Protein AF-A0A962AHI6-F1 (afdb_monomer_lite)

Sequence (116 aa):
IADQARTIRIPVHMIETINKLVRTSRQMMHELGREPTPEELAERLHMPLDKVRKVLKIAKEPVSLETPIGDEEDSSLGDFIEDKNAINPLESAIHSNLKETTTRILATLTPREERV

pLDDT: mean 88.13, std 6.8, range [59.12, 95.0]

Radius of gyration: 27.07 Å; chains: 1; bounding box: 48×30×74 Å

Secondary structure (DSSP, 8-state):
-TTTSSSS---HHHHHHHHHHHHHHHHHHHHHSSPPPHHHHHHHHT--HHHHHHHHHHHSPPPPTT-B-SS-TT-BGGGG---TTSPPHHHHHHHHHHHHHHHHHHTTS-TTTTT-

Foldseek 3Di:
DQQPPAPDGDDPVLVVVLVVLVVVQVVVCVVVVHGDDLVRSCVVVVHDSVVSVVSVVVPDGDDDQQPADDPDNPHGVVVPDDDPPDDDPVVVVVVVVVVVVVLVVLVVDDPVSSVD

Structure (mmCIF, N/CA/C/O backbone):
data_AF-A0A962AHI6-F1
#
_entry.id   AF-A0A962AHI6-F1
#
loop_
_atom_site.group_PDB
_atom_site.id
_atom_site.type_symbol
_atom_site.label_atom_id
_atom_site.label_alt_id
_atom_site.label_comp_id
_atom_site.label_asym_id
_atom_site.label_entity_id
_atom_site.label_seq_id
_atom_site.pdbx_PDB_ins_code
_atom_site.Cartn_x
_atom_site.Cartn_y
_atom_site.Cartn_z
_atom_site.occupancy
_atom_site.B_iso_or_equiv
_atom_site.auth_seq_id
_atom_site.auth_comp_id
_atom_site.auth_asym_id
_atom_site.auth_atom_id
_atom_site.pdbx_PDB_model_num
ATOM 1 N N . ILE A 1 1 ? -5.938 16.673 15.273 1.00 59.12 1 ILE A N 1
ATOM 2 C CA . ILE A 1 1 ? -5.271 15.357 15.458 1.00 59.12 1 ILE A CA 1
ATOM 3 C C . ILE A 1 1 ? -5.498 14.435 14.253 1.00 59.12 1 ILE A C 1
ATOM 5 O O . ILE A 1 1 ? -4.519 13.946 13.714 1.00 59.12 1 ILE A O 1
ATOM 9 N N . ALA A 1 2 ? -6.738 14.228 13.782 1.00 63.72 2 ALA A N 1
ATOM 10 C CA . ALA A 1 2 ? -7.035 13.238 12.733 1.00 63.72 2 ALA A CA 1
ATOM 11 C C . ALA A 1 2 ? -6.351 13.466 11.363 1.00 63.72 2 ALA A C 1
ATOM 13 O O . ALA A 1 2 ? -6.030 12.492 10.697 1.00 63.72 2 ALA A O 1
ATOM 14 N N . ASP A 1 3 ? -6.104 14.712 10.947 1.00 62.00 3 ASP A N 1
ATOM 15 C CA . ASP A 1 3 ? -5.640 15.006 9.575 1.00 62.00 3 ASP A CA 1
ATOM 16 C C . ASP A 1 3 ? -4.104 15.038 9.412 1.00 62.00 3 ASP A C 1
ATOM 18 O O . ASP A 1 3 ? -3.604 15.062 8.294 1.00 62.00 3 ASP A O 1
ATOM 22 N N . GLN A 1 4 ? -3.340 15.027 10.514 1.00 70.38 4 GLN A N 1
ATOM 23 C CA . GLN A 1 4 ? -1.878 15.242 10.487 1.00 70.38 4 GLN A CA 1
ATOM 24 C C . GLN A 1 4 ? -1.058 14.183 11.239 1.00 70.38 4 GLN A C 1
ATOM 26 O O . GLN A 1 4 ? 0.164 14.248 11.240 1.00 70.38 4 GLN A O 1
ATOM 31 N N . ALA A 1 5 ? -1.697 13.207 11.889 1.00 78.75 5 ALA A N 1
ATOM 32 C CA . ALA A 1 5 ? -0.990 12.234 12.726 1.00 78.75 5 ALA A CA 1
ATOM 33 C C . ALA A 1 5 ? -0.362 11.058 11.952 1.00 78.75 5 ALA A C 1
ATOM 35 O O . ALA A 1 5 ? 0.346 10.261 12.555 1.00 78.75 5 ALA A O 1
ATOM 36 N N . ARG A 1 6 ? -0.641 10.903 10.649 1.00 83.31 6 ARG A N 1
ATOM 37 C CA . ARG A 1 6 ? -0.170 9.759 9.849 1.00 83.31 6 ARG A CA 1
ATOM 38 C C . ARG A 1 6 ? 0.751 10.190 8.720 1.00 83.31 6 ARG A C 1
ATOM 40 O O . ARG A 1 6 ? 0.477 11.181 8.051 1.00 83.31 6 ARG A O 1
ATOM 47 N N . THR A 1 7 ? 1.762 9.363 8.450 1.00 87.38 7 THR A N 1
ATOM 48 C CA . THR A 1 7 ? 2.692 9.511 7.318 1.00 87.38 7 THR A CA 1
ATOM 49 C C . THR A 1 7 ? 1.961 9.550 5.975 1.00 87.38 7 THR A C 1
ATOM 51 O O . THR A 1 7 ? 2.308 10.331 5.097 1.00 87.38 7 THR A O 1
ATOM 54 N N . ILE A 1 8 ? 0.913 8.733 5.823 1.00 88.50 8 ILE A N 1
ATOM 55 C CA . ILE A 1 8 ? 0.029 8.735 4.652 1.00 88.50 8 ILE A CA 1
ATOM 56 C C . ILE A 1 8 ? -1.320 9.305 5.088 1.00 88.50 8 ILE A C 1
ATOM 58 O O . ILE A 1 8 ? -1.994 8.733 5.949 1.00 88.50 8 ILE A O 1
ATOM 62 N N . ARG A 1 9 ? -1.721 10.435 4.497 1.00 89.81 9 ARG A N 1
ATOM 63 C CA . ARG A 1 9 ? -2.975 11.116 4.841 1.00 89.81 9 ARG A CA 1
ATOM 64 C C . ARG A 1 9 ? -4.186 10.273 4.436 1.00 89.81 9 ARG A C 1
ATOM 66 O O . ARG A 1 9 ? -4.311 9.862 3.284 1.00 89.81 9 ARG A O 1
ATOM 73 N N . ILE A 1 10 ? -5.113 10.079 5.372 1.00 88.44 10 ILE A N 1
ATOM 74 C CA . ILE A 1 10 ? -6.355 9.322 5.175 1.00 88.44 10 ILE A CA 1
ATOM 75 C C . ILE A 1 10 ? -7.551 10.282 5.310 1.00 88.44 10 ILE A C 1
ATOM 77 O O . ILE A 1 10 ? -7.585 11.066 6.257 1.00 88.44 10 ILE A O 1
ATOM 81 N N . PRO A 1 11 ? -8.558 10.234 4.415 1.00 90.81 11 PRO A N 1
ATOM 82 C CA . PRO A 1 11 ? -9.768 11.046 4.551 1.00 90.81 11 PRO A CA 1
ATOM 83 C C . PRO A 1 11 ? -10.512 10.804 5.875 1.00 90.81 11 PRO A C 1
ATOM 85 O O . PRO A 1 11 ? -10.607 9.672 6.345 1.00 90.81 11 PRO A O 1
ATOM 88 N N . VAL A 1 12 ? -11.135 11.844 6.437 1.00 89.56 12 VAL A N 1
ATOM 89 C CA . VAL A 1 12 ? -11.791 11.788 7.763 1.00 89.56 12 VAL A CA 1
ATOM 90 C C . VAL A 1 12 ? -12.843 10.671 7.877 1.00 89.56 12 VAL A C 1
ATOM 92 O O . VAL A 1 12 ? -12.815 9.899 8.833 1.00 89.56 12 VAL A O 1
ATOM 95 N N . HIS A 1 13 ? -13.708 10.495 6.872 1.00 89.38 13 HIS A N 1
ATOM 96 C CA . HIS A 1 13 ? -14.731 9.432 6.868 1.00 89.38 13 HIS A CA 1
ATOM 97 C C . HIS A 1 13 ? -14.132 8.010 6.893 1.00 89.38 13 HIS A C 1
ATOM 99 O O . HIS A 1 13 ? -14.737 7.063 7.407 1.00 89.38 13 HIS A O 1
ATOM 105 N N . MET A 1 14 ? -12.917 7.840 6.364 1.00 90.19 14 MET A N 1
ATOM 106 C CA . MET A 1 14 ? -12.195 6.571 6.438 1.00 90.19 14 MET A CA 1
ATOM 107 C C . MET A 1 14 ? -11.621 6.344 7.838 1.00 90.19 14 MET A C 1
ATOM 109 O O . MET A 1 14 ? -11.678 5.220 8.330 1.00 90.19 14 MET A O 1
ATOM 113 N N . ILE A 1 15 ? -11.156 7.394 8.521 1.00 88.88 15 ILE A N 1
ATOM 114 C CA . ILE A 1 15 ? -10.699 7.318 9.919 1.00 88.88 15 ILE A CA 1
ATOM 115 C C . ILE A 1 15 ? -11.852 6.909 10.844 1.00 88.88 15 ILE A C 1
ATOM 117 O O . ILE A 1 15 ? -11.681 6.050 11.708 1.00 88.88 15 ILE A O 1
ATOM 121 N N . GLU A 1 16 ? -13.050 7.459 10.639 1.00 89.19 16 GLU A N 1
ATOM 122 C CA . GLU A 1 16 ? -14.251 7.036 11.370 1.00 89.19 16 GLU A CA 1
ATOM 123 C C . GLU A 1 16 ? -14.556 5.551 11.158 1.00 89.19 16 GLU A C 1
ATOM 125 O O . GLU A 1 16 ? -14.872 4.836 12.111 1.00 89.19 16 GLU A O 1
ATOM 130 N N . THR A 1 17 ? -14.424 5.076 9.917 1.00 90.44 17 THR A N 1
ATOM 131 C CA . THR A 1 17 ? -14.638 3.667 9.564 1.00 90.44 17 THR A CA 1
ATOM 132 C C . THR A 1 17 ? -13.605 2.759 10.239 1.00 90.44 17 THR A C 1
ATOM 134 O O . THR A 1 17 ? -13.978 1.735 10.808 1.00 90.44 17 THR A O 1
ATOM 137 N N . ILE A 1 18 ? -12.325 3.151 10.247 1.00 90.56 18 ILE A N 1
ATOM 138 C CA . ILE A 1 18 ? -11.247 2.427 10.943 1.00 90.56 18 ILE A CA 1
ATOM 139 C C . ILE A 1 18 ? -11.525 2.374 12.448 1.00 90.56 18 ILE A C 1
ATOM 141 O O . ILE A 1 18 ? -11.469 1.304 13.047 1.00 90.56 18 ILE A O 1
ATOM 145 N N . ASN A 1 19 ? -11.892 3.500 13.061 1.00 90.56 19 ASN A N 1
ATOM 146 C CA . ASN A 1 19 ? -12.182 3.558 14.492 1.00 90.56 19 ASN A CA 1
ATOM 147 C C . ASN A 1 19 ? -13.387 2.694 14.879 1.00 90.56 19 ASN A C 1
ATOM 149 O O . ASN A 1 19 ? -13.341 2.016 15.905 1.00 90.56 19 ASN A O 1
ATOM 153 N N . LYS A 1 20 ? -14.453 2.685 14.065 1.00 91.31 20 LYS A N 1
ATOM 154 C CA . LYS A 1 20 ? -15.598 1.779 14.257 1.00 91.31 20 LYS A CA 1
ATOM 155 C C . LYS A 1 20 ? -15.150 0.319 14.197 1.00 91.31 20 LYS A C 1
ATOM 157 O O . LYS A 1 20 ? -15.464 -0.442 15.105 1.00 91.31 20 LYS A O 1
ATOM 16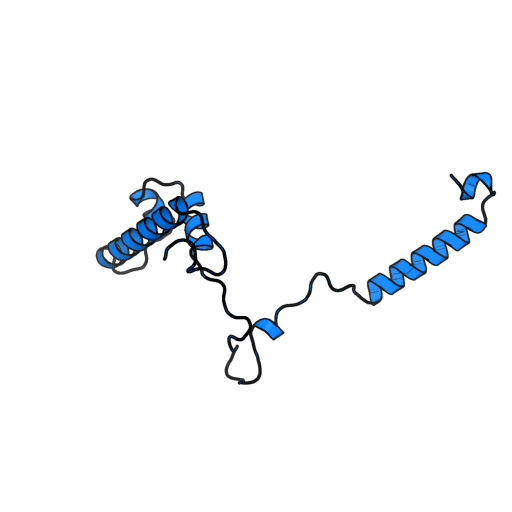2 N N . LEU A 1 21 ? -14.354 -0.040 13.191 1.00 91.62 21 LEU A N 1
ATOM 163 C CA . LEU A 1 21 ? -13.851 -1.399 13.008 1.00 91.62 21 LEU A CA 1
ATOM 164 C C . LEU A 1 21 ? -12.969 -1.855 14.179 1.00 91.62 21 LEU A C 1
ATOM 166 O O . LEU A 1 21 ? -13.180 -2.943 14.707 1.00 91.62 21 LEU A O 1
ATOM 170 N N . VAL A 1 22 ? -12.028 -1.023 14.637 1.00 90.62 22 VAL A N 1
ATOM 171 C CA . VAL A 1 22 ? -11.151 -1.340 15.780 1.00 90.62 22 VAL A CA 1
ATOM 172 C C . VAL A 1 22 ? -11.954 -1.501 17.073 1.00 90.62 22 VAL A C 1
ATOM 174 O O . VAL A 1 22 ? -11.679 -2.411 17.854 1.00 90.62 22 VAL A O 1
ATOM 177 N N . ARG A 1 23 ? -12.969 -0.657 17.302 1.00 92.19 23 ARG A N 1
ATOM 178 C CA . ARG A 1 23 ? -13.853 -0.773 18.475 1.00 92.19 23 ARG A CA 1
ATOM 179 C C . ARG A 1 23 ? -14.647 -2.076 18.458 1.00 92.19 23 ARG A C 1
ATOM 181 O O . ARG A 1 23 ? -14.646 -2.787 19.457 1.00 92.19 23 ARG A O 1
ATOM 188 N N . THR A 1 24 ? -15.277 -2.403 17.332 1.00 92.19 24 THR A N 1
ATOM 189 C CA . THR A 1 24 ? -16.041 -3.648 17.186 1.00 92.19 24 THR A CA 1
ATOM 190 C C . THR A 1 24 ? -15.139 -4.874 17.287 1.00 92.19 24 THR A C 1
ATOM 192 O O . THR A 1 24 ? -15.508 -5.826 17.963 1.00 92.19 24 THR A O 1
ATOM 195 N N . SER A 1 25 ? -13.932 -4.831 16.715 1.00 91.88 25 SER A N 1
ATOM 196 C CA . SER A 1 25 ? -12.957 -5.920 16.840 1.00 91.88 25 SER A CA 1
ATOM 197 C C . SER A 1 25 ? -12.562 -6.183 18.295 1.00 91.88 25 SER A C 1
ATOM 199 O O . SER A 1 25 ? -12.610 -7.324 18.744 1.00 91.88 25 SER A O 1
ATOM 201 N N . ARG A 1 26 ? -12.284 -5.131 19.080 1.00 93.00 26 ARG A N 1
ATOM 202 C CA . ARG A 1 26 ? -12.013 -5.270 20.523 1.00 93.00 26 ARG A CA 1
ATOM 203 C C . ARG A 1 26 ? -13.209 -5.818 21.296 1.00 93.00 26 ARG A C 1
ATOM 205 O O . ARG A 1 26 ? -13.030 -6.669 22.158 1.00 93.00 26 ARG A O 1
ATOM 212 N N . GLN A 1 27 ? -14.421 -5.356 20.991 1.00 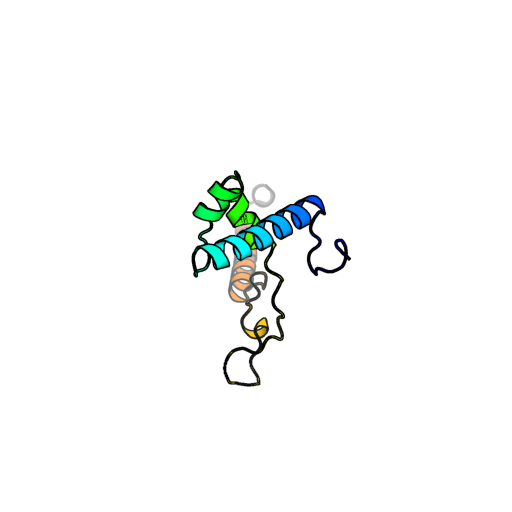94.12 27 GLN A N 1
ATOM 213 C CA . GLN A 1 27 ? -15.628 -5.873 21.636 1.00 94.12 27 GLN A CA 1
ATOM 214 C C . GLN A 1 27 ? -15.810 -7.372 21.356 1.00 94.12 27 GLN A C 1
ATOM 216 O O . GLN A 1 27 ? -15.988 -8.152 22.285 1.00 94.12 27 GLN A O 1
ATOM 221 N N . MET A 1 28 ? -15.687 -7.782 20.094 1.00 93.62 28 MET A N 1
ATOM 222 C CA . MET A 1 28 ? -15.793 -9.189 19.704 1.00 93.62 28 MET A CA 1
ATOM 223 C C . MET A 1 28 ? -14.660 -10.035 20.285 1.00 93.62 28 MET A C 1
ATOM 225 O O . MET A 1 28 ? -14.894 -11.178 20.648 1.00 93.62 28 MET A O 1
ATOM 229 N N . MET A 1 29 ? -13.457 -9.477 20.443 1.00 94.38 29 MET A N 1
ATOM 230 C CA . MET A 1 29 ? -12.350 -10.155 21.120 1.00 94.38 29 MET A CA 1
ATOM 231 C C . MET A 1 29 ? -12.684 -10.484 22.579 1.00 94.38 29 MET A C 1
ATOM 233 O O . MET A 1 29 ? -12.391 -11.586 23.039 1.00 94.38 29 MET A O 1
ATOM 237 N N . HIS A 1 30 ? -13.337 -9.564 23.296 1.00 93.50 30 HIS A N 1
ATOM 238 C CA . HIS A 1 30 ? -13.804 -9.818 24.660 1.00 93.50 30 HIS A CA 1
ATOM 239 C C . HIS A 1 30 ? -14.951 -10.837 24.717 1.00 93.50 30 HIS A C 1
ATOM 241 O O . HIS A 1 30 ? -14.987 -11.646 25.637 1.00 93.50 30 HIS A O 1
ATOM 247 N N . GLU A 1 31 ? -15.869 -10.814 23.747 1.00 93.50 31 GLU A N 1
ATOM 248 C CA . GLU A 1 31 ? -17.012 -11.738 23.681 1.00 93.50 31 GLU A CA 1
ATOM 249 C C . GLU A 1 31 ? -16.597 -13.166 23.273 1.00 93.50 31 GLU A C 1
ATOM 251 O O . GLU A 1 31 ? -17.114 -14.139 23.815 1.00 93.50 31 GLU A O 1
ATOM 256 N N . LEU A 1 32 ? -15.655 -13.301 22.332 1.00 91.25 32 LEU A N 1
ATOM 257 C CA . LEU A 1 32 ? -15.234 -14.578 21.741 1.00 91.25 32 LEU A CA 1
ATOM 258 C C . LEU A 1 32 ? -13.993 -15.185 22.414 1.00 91.25 32 LEU A C 1
ATOM 260 O O . LEU A 1 32 ? -13.679 -16.348 22.171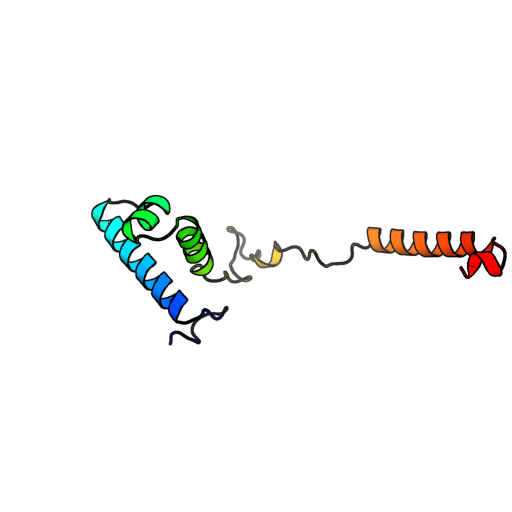 1.00 91.25 32 LEU A O 1
ATOM 264 N N . GLY A 1 33 ? -13.247 -14.402 23.200 1.00 92.31 33 GLY A N 1
ATOM 265 C CA . GLY A 1 33 ? -11.969 -14.817 23.792 1.00 92.31 33 GLY A CA 1
ATOM 266 C C . GLY A 1 33 ? -10.831 -15.012 22.778 1.00 92.31 33 GLY A C 1
ATOM 267 O O . GLY A 1 33 ? -9.784 -15.550 23.129 1.00 92.31 33 GLY A O 1
ATOM 268 N N . ARG A 1 34 ? -11.024 -14.594 21.520 1.00 91.88 34 ARG A N 1
ATOM 269 C CA . ARG A 1 34 ? -10.048 -14.664 20.419 1.00 91.88 34 ARG A CA 1
ATOM 270 C C . ARG A 1 34 ? -10.229 -13.495 19.459 1.00 91.88 34 ARG A C 1
ATOM 272 O O . ARG A 1 34 ? -11.283 -12.865 19.453 1.00 91.88 34 ARG A O 1
ATOM 279 N N . GLU A 1 35 ? -9.247 -13.239 18.598 1.00 88.56 35 GLU A N 1
ATOM 280 C CA . GLU A 1 35 ? -9.422 -12.251 17.530 1.00 88.56 35 GLU A CA 1
ATOM 281 C C . GLU A 1 35 ? -10.544 -12.670 16.554 1.00 88.56 35 GLU A C 1
ATOM 283 O O . GLU A 1 35 ? -10.618 -13.842 16.153 1.00 88.56 35 GLU A O 1
ATOM 288 N N . PRO A 1 36 ? -11.443 -11.738 16.181 1.00 93.19 36 PRO A N 1
ATOM 289 C CA . PRO A 1 36 ? -12.497 -12.008 15.216 1.00 93.19 36 PRO A CA 1
ATOM 290 C C . PRO A 1 36 ? -11.938 -12.057 13.791 1.00 93.19 36 PRO A C 1
ATOM 292 O O . PRO A 1 36 ? -11.035 -11.305 13.417 1.00 93.19 36 PRO A O 1
ATOM 295 N N . THR A 1 37 ? -12.520 -12.921 12.970 1.00 93.50 37 THR A N 1
ATOM 296 C CA . THR A 1 37 ? -12.189 -13.022 11.546 1.00 93.50 37 THR A CA 1
ATOM 297 C C . THR A 1 37 ? -12.750 -11.830 10.755 1.00 93.50 37 THR A C 1
ATOM 299 O O . THR A 1 37 ? -13.736 -11.206 11.168 1.00 93.50 37 THR A O 1
ATOM 302 N N . PRO A 1 38 ? -12.155 -11.477 9.598 1.00 92.38 38 PRO A N 1
ATOM 303 C CA . PRO A 1 38 ? -12.692 -10.437 8.719 1.00 92.38 38 PRO A CA 1
ATOM 304 C C . PRO A 1 38 ? -14.147 -10.681 8.292 1.00 92.38 38 PRO A C 1
ATOM 306 O O . PRO A 1 38 ? -14.891 -9.721 8.102 1.00 92.38 38 PRO A O 1
ATOM 309 N N . GLU A 1 39 ? -14.544 -11.944 8.149 1.00 93.25 39 GLU A N 1
ATOM 310 C CA . GLU A 1 39 ? -15.896 -12.395 7.818 1.00 93.25 39 GLU A CA 1
ATOM 311 C C . GLU A 1 39 ? -16.882 -12.086 8.955 1.00 93.25 39 GLU A C 1
ATOM 313 O O . GLU A 1 39 ? -17.891 -11.422 8.724 1.00 93.25 39 GLU A O 1
ATOM 318 N N . GLU A 1 40 ? -16.540 -12.442 10.196 1.00 92.44 40 GLU A N 1
ATOM 319 C CA . GLU A 1 40 ? -17.346 -12.128 11.387 1.00 92.44 40 GLU A CA 1
ATOM 320 C C . GLU A 1 40 ? -17.497 -10.606 11.587 1.00 92.44 40 GLU A C 1
ATOM 322 O O . GLU A 1 40 ? -18.574 -10.102 11.922 1.00 92.44 40 GLU A O 1
ATOM 327 N N . LEU A 1 41 ? -16.429 -9.841 11.330 1.00 91.81 41 LEU A N 1
ATOM 328 C CA . LEU A 1 41 ? -16.463 -8.376 11.378 1.00 91.81 41 LEU A CA 1
ATOM 329 C C . LEU A 1 41 ? -17.361 -7.778 10.289 1.00 91.81 41 LEU A C 1
ATOM 331 O O . LEU A 1 41 ? -18.043 -6.781 10.539 1.00 91.81 41 LEU A O 1
ATOM 335 N N . ALA A 1 42 ? -17.354 -8.360 9.088 1.00 93.62 42 ALA A N 1
ATOM 336 C CA . ALA A 1 42 ? -18.177 -7.923 7.965 1.00 93.62 42 ALA A CA 1
ATOM 337 C C . ALA A 1 42 ? -19.670 -8.099 8.259 1.00 93.62 42 ALA A C 1
ATOM 339 O O . ALA A 1 42 ? -20.442 -7.154 8.070 1.00 93.62 42 ALA A O 1
ATOM 340 N N . GLU A 1 43 ? -20.056 -9.257 8.801 1.00 92.88 43 GLU A N 1
ATOM 341 C CA . GLU A 1 43 ? -21.427 -9.528 9.238 1.00 92.88 43 GLU A CA 1
ATOM 342 C C . GLU A 1 43 ? -21.857 -8.572 10.352 1.00 92.88 43 GLU A C 1
ATOM 344 O O . GLU A 1 43 ? -22.896 -7.917 10.250 1.00 92.88 43 GLU A O 1
ATOM 349 N N . ARG A 1 44 ? -21.027 -8.403 11.390 1.00 90.25 44 ARG A N 1
ATOM 350 C CA . ARG A 1 44 ? -21.367 -7.543 12.531 1.00 90.25 44 ARG A CA 1
ATOM 351 C C . ARG A 1 44 ? -21.536 -6.078 12.132 1.00 90.25 44 ARG A C 1
ATOM 353 O O . ARG A 1 44 ? -22.445 -5.401 12.617 1.00 90.25 44 ARG A O 1
ATOM 360 N N . LEU A 1 45 ? -20.668 -5.582 11.251 1.00 89.50 45 LEU A N 1
ATOM 361 C CA . LEU A 1 45 ? -20.665 -4.192 10.791 1.00 89.50 45 LEU A CA 1
ATOM 362 C C . LEU A 1 45 ? -21.597 -3.940 9.598 1.00 89.50 45 LEU A C 1
ATOM 364 O O . LEU A 1 45 ? -21.724 -2.787 9.190 1.00 89.50 45 LEU A O 1
ATOM 368 N N . HIS A 1 46 ? -22.247 -4.976 9.053 1.00 91.38 46 HIS A N 1
ATOM 369 C CA . HIS A 1 46 ? -23.083 -4.895 7.848 1.00 91.38 46 HIS A CA 1
ATOM 370 C C . HIS A 1 46 ? -22.333 -4.251 6.670 1.00 91.38 46 HIS A C 1
ATOM 372 O O . HIS A 1 46 ? -22.858 -3.408 5.939 1.00 91.38 46 HIS A O 1
ATOM 378 N N . MET A 1 47 ? -21.061 -4.616 6.510 1.00 89.12 47 MET A N 1
ATOM 379 C CA . MET A 1 47 ? -20.199 -4.113 5.445 1.00 89.12 47 MET A CA 1
ATOM 380 C C . MET A 1 47 ? -19.718 -5.266 4.565 1.00 89.12 47 MET A C 1
ATOM 382 O O . MET A 1 47 ? -19.477 -6.354 5.077 1.00 89.12 47 MET A O 1
ATOM 386 N N . PRO A 1 48 ? -19.485 -5.041 3.261 1.00 94.25 48 PRO A N 1
ATOM 387 C CA . PRO A 1 48 ? -18.893 -6.063 2.405 1.00 94.25 48 PRO A CA 1
ATOM 388 C C . PRO A 1 48 ? -17.514 -6.504 2.912 1.00 94.25 48 PRO A C 1
ATOM 390 O O . PRO A 1 48 ? -16.687 -5.660 3.279 1.00 94.25 48 PRO A O 1
ATOM 393 N N . LEU A 1 49 ? -17.234 -7.808 2.846 1.00 92.25 49 LEU A N 1
ATOM 394 C CA . LEU A 1 49 ? -15.959 -8.406 3.263 1.00 92.25 49 LEU A CA 1
ATOM 395 C C . LEU A 1 49 ? -14.746 -7.730 2.607 1.00 92.25 49 LEU A C 1
ATOM 397 O O . LEU A 1 49 ? -13.763 -7.401 3.274 1.00 92.25 49 LEU A O 1
ATOM 401 N N . ASP A 1 50 ? -14.834 -7.440 1.309 1.00 93.06 50 ASP A N 1
ATOM 402 C CA . ASP A 1 50 ? -13.768 -6.759 0.571 1.00 93.06 50 ASP A CA 1
ATOM 403 C C . ASP A 1 50 ? -13.449 -5.379 1.145 1.00 93.06 50 ASP A C 1
ATOM 405 O O . ASP A 1 50 ? -12.288 -4.960 1.183 1.00 93.06 50 ASP A O 1
ATOM 409 N N . LYS A 1 51 ? -14.473 -4.663 1.621 1.00 90.94 51 LYS A N 1
ATOM 410 C CA . LYS A 1 51 ? -14.304 -3.348 2.237 1.00 90.94 51 LYS A CA 1
ATOM 411 C C . LYS A 1 51 ? -13.601 -3.481 3.585 1.00 90.94 51 LYS A C 1
ATOM 413 O O . LYS A 1 51 ? -12.661 -2.734 3.833 1.00 90.94 51 LYS A O 1
ATOM 418 N N . VAL A 1 52 ? -13.986 -4.457 4.410 1.00 91.81 52 VAL A N 1
ATOM 419 C CA . VAL A 1 52 ? -13.325 -4.757 5.696 1.00 91.81 52 VAL A CA 1
ATOM 420 C C . VAL A 1 52 ? -11.845 -5.080 5.484 1.00 91.81 52 VAL A C 1
ATOM 422 O O . VAL A 1 52 ? -10.983 -4.462 6.109 1.00 91.81 52 VAL A O 1
ATOM 425 N N . ARG A 1 53 ? -11.527 -5.966 4.531 1.00 91.62 53 ARG A N 1
ATOM 426 C CA . ARG A 1 53 ? -10.143 -6.340 4.194 1.00 91.62 53 ARG A CA 1
ATOM 427 C C . ARG A 1 53 ? -9.318 -5.145 3.709 1.00 91.62 53 ARG A C 1
ATOM 429 O O . ARG A 1 53 ? -8.161 -5.000 4.102 1.00 91.62 53 ARG A O 1
ATOM 436 N N . LYS A 1 54 ? -9.895 -4.266 2.882 1.00 90.88 54 LYS A N 1
ATOM 437 C CA . LYS A 1 54 ? -9.231 -3.030 2.425 1.00 90.88 54 LYS A CA 1
ATOM 438 C C . LYS A 1 54 ? -8.975 -2.061 3.578 1.00 90.88 54 LYS A C 1
ATOM 440 O O . LYS A 1 54 ? -7.868 -1.548 3.697 1.00 90.88 54 LYS A O 1
ATOM 445 N N . VAL A 1 55 ? -9.966 -1.840 4.441 1.00 90.06 55 VAL A N 1
ATOM 446 C CA . VAL A 1 55 ? -9.837 -0.943 5.600 1.00 90.06 55 VAL A CA 1
ATOM 447 C C . VAL A 1 55 ? -8.775 -1.458 6.572 1.00 90.06 55 VAL A C 1
ATOM 449 O O . VAL A 1 55 ? -7.935 -0.676 7.002 1.00 90.06 55 VAL A O 1
ATOM 452 N N . LEU A 1 56 ? -8.743 -2.765 6.850 1.00 88.06 56 LEU A N 1
ATOM 453 C CA . LEU A 1 56 ? -7.699 -3.393 7.669 1.00 88.06 56 LEU A CA 1
ATOM 454 C C . LEU A 1 56 ? -6.294 -3.190 7.088 1.00 88.06 56 LEU A C 1
ATOM 456 O O . LEU A 1 56 ? -5.358 -2.930 7.837 1.00 88.06 56 LEU A O 1
ATOM 460 N N . LYS A 1 57 ? -6.138 -3.270 5.759 1.00 88.88 57 LYS A N 1
ATOM 461 C CA . LYS A 1 57 ? -4.856 -2.992 5.093 1.00 88.88 57 LYS A CA 1
ATOM 462 C C . LYS A 1 57 ? -4.440 -1.526 5.228 1.00 88.88 57 LYS A C 1
ATOM 464 O O . LYS A 1 57 ? -3.286 -1.266 5.535 1.00 88.88 57 LYS A O 1
ATOM 469 N N . ILE A 1 58 ? -5.370 -0.589 5.033 1.00 86.94 58 ILE A N 1
ATOM 470 C CA . ILE A 1 58 ? -5.114 0.861 5.123 1.00 86.94 58 ILE A CA 1
ATOM 471 C C . ILE A 1 58 ? -4.834 1.302 6.568 1.00 86.94 58 ILE A C 1
ATOM 473 O O . ILE A 1 58 ? -4.106 2.262 6.799 1.00 86.94 58 ILE A O 1
ATOM 477 N N . ALA A 1 59 ? -5.418 0.614 7.550 1.00 83.50 59 ALA A N 1
ATOM 478 C CA . ALA A 1 59 ? -5.234 0.938 8.959 1.00 83.50 59 ALA A CA 1
ATOM 479 C C . ALA A 1 59 ? -3.796 0.695 9.454 1.00 83.50 59 ALA A C 1
ATOM 481 O O . ALA A 1 59 ? -3.393 1.334 10.431 1.00 83.50 59 ALA A O 1
ATOM 482 N N . LYS A 1 60 ? -3.031 -0.185 8.790 1.00 84.75 60 LYS A N 1
ATOM 483 C CA . LYS A 1 60 ? -1.629 -0.464 9.126 1.00 84.75 60 LYS A CA 1
ATOM 484 C C . LYS A 1 60 ? -0.763 0.761 8.849 1.00 84.75 60 LYS A C 1
ATOM 48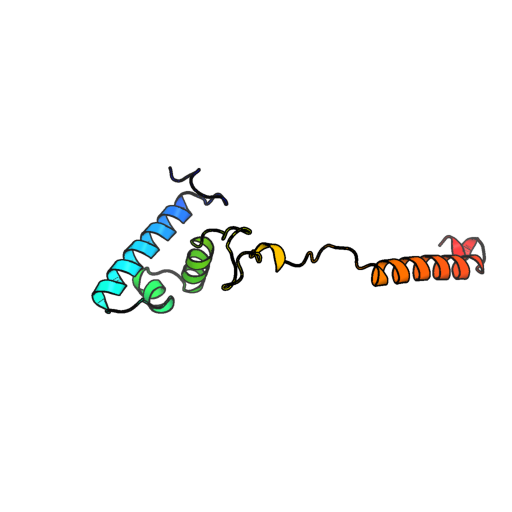6 O O . LYS A 1 60 ? -0.855 1.371 7.787 1.00 84.75 60 LYS A O 1
ATOM 491 N N . GLU A 1 61 ? 0.062 1.121 9.821 1.00 83.75 61 GLU A N 1
ATOM 492 C CA . GLU A 1 61 ? 1.029 2.206 9.671 1.00 83.75 61 GLU A CA 1
ATOM 493 C C . GLU A 1 61 ? 2.291 1.689 8.965 1.00 83.75 61 GLU A C 1
ATOM 495 O O . GLU A 1 61 ? 2.614 0.503 9.092 1.00 83.75 61 GLU A O 1
ATOM 500 N N . PRO A 1 62 ? 2.966 2.533 8.164 1.00 87.19 62 PRO A N 1
ATOM 501 C CA . PRO A 1 62 ? 4.220 2.147 7.536 1.00 87.19 62 PRO A CA 1
ATOM 502 C C . PRO A 1 62 ? 5.266 1.811 8.603 1.00 87.19 62 PRO A C 1
ATOM 504 O O . PRO A 1 62 ? 5.312 2.439 9.660 1.00 87.19 62 PRO A O 1
ATOM 507 N N . VAL A 1 63 ? 6.099 0.817 8.308 1.00 88.12 63 VAL A N 1
ATOM 508 C CA . VAL A 1 63 ? 7.209 0.401 9.172 1.00 88.12 63 VAL A CA 1
ATOM 509 C C . VAL A 1 63 ? 8.438 1.244 8.832 1.00 88.12 63 VAL A C 1
ATOM 511 O O . VAL A 1 63 ? 8.604 1.650 7.680 1.00 88.12 63 VAL A O 1
ATOM 514 N N . SER A 1 64 ? 9.280 1.531 9.825 1.00 89.25 64 SER A N 1
ATOM 515 C CA . SER A 1 64 ? 10.534 2.250 9.588 1.00 89.25 64 SER A CA 1
ATOM 516 C C . SER A 1 64 ? 11.512 1.378 8.802 1.00 89.25 64 SER A C 1
ATOM 518 O O . SER A 1 64 ? 11.642 0.187 9.073 1.00 89.25 64 SER A O 1
ATOM 520 N N . LEU A 1 65 ? 12.238 1.981 7.861 1.00 89.19 65 LEU A N 1
ATOM 521 C CA . LEU A 1 65 ? 13.340 1.308 7.168 1.00 89.19 65 LEU A CA 1
ATOM 522 C C . LEU A 1 65 ? 14.529 1.047 8.100 1.00 89.19 65 LEU A C 1
ATOM 524 O O . LEU A 1 65 ? 15.281 0.111 7.877 1.00 89.19 65 LEU A O 1
ATOM 528 N N . GLU A 1 66 ? 14.647 1.819 9.178 1.00 87.19 66 GLU A N 1
ATOM 529 C CA . GLU A 1 66 ? 15.677 1.652 10.210 1.00 87.19 66 GLU A CA 1
ATOM 530 C C . GLU A 1 66 ? 15.302 0.584 11.248 1.00 87.19 66 GLU A C 1
ATOM 532 O O . GLU A 1 66 ? 16.009 0.397 12.232 1.00 87.19 66 GLU A O 1
ATOM 537 N N . THR A 1 67 ? 14.158 -0.096 11.091 1.00 88.00 67 THR A N 1
ATOM 538 C CA . THR A 1 67 ? 13.801 -1.194 11.996 1.00 88.00 67 THR A CA 1
ATOM 539 C C . THR A 1 67 ? 14.839 -2.314 11.854 1.00 88.00 67 THR A C 1
ATOM 541 O O . THR A 1 67 ? 14.997 -2.817 10.737 1.00 88.00 67 THR A O 1
ATOM 544 N N . PRO A 1 68 ? 15.537 -2.702 12.941 1.00 87.81 68 PRO A N 1
ATOM 545 C CA . PRO A 1 68 ? 16.545 -3.752 12.888 1.00 87.81 68 PRO A CA 1
ATOM 546 C C . PRO A 1 68 ? 15.893 -5.091 12.545 1.00 87.81 68 PRO A C 1
ATOM 548 O O . PRO A 1 68 ? 14.762 -5.372 12.961 1.00 87.81 68 PRO A O 1
ATOM 551 N N . ILE A 1 69 ? 16.599 -5.912 11.773 1.00 84.94 69 ILE A N 1
ATOM 552 C CA . ILE A 1 69 ? 16.157 -7.250 11.384 1.00 84.94 69 ILE A CA 1
ATOM 553 C C . ILE A 1 69 ? 17.123 -8.290 11.931 1.00 84.94 69 ILE A C 1
ATOM 555 O O . ILE A 1 69 ? 18.300 -8.293 11.592 1.00 84.94 69 ILE A O 1
ATOM 559 N N . GLY A 1 70 ? 16.579 -9.243 12.688 1.00 83.12 70 GLY A N 1
ATOM 560 C CA . GLY A 1 70 ? 17.361 -10.314 13.300 1.00 83.12 70 GLY A CA 1
ATOM 561 C C . GLY A 1 70 ? 18.097 -9.862 14.561 1.00 83.12 70 GLY A C 1
ATOM 562 O O . GLY A 1 70 ? 17.817 -8.796 15.105 1.00 83.12 70 GLY A O 1
ATOM 563 N N . ASP A 1 71 ? 19.009 -10.715 15.028 1.00 78.12 71 ASP A N 1
ATOM 564 C CA . ASP A 1 71 ? 19.822 -10.476 16.230 1.00 78.12 71 ASP A CA 1
ATOM 565 C C . ASP A 1 71 ? 21.145 -9.748 15.913 1.00 78.12 71 ASP A C 1
ATOM 567 O O . ASP A 1 71 ? 21.900 -9.403 16.820 1.00 78.12 71 ASP A O 1
ATOM 571 N N . GLU A 1 72 ? 21.447 -9.530 14.629 1.00 72.88 72 GLU A N 1
ATOM 572 C CA . GLU A 1 72 ? 22.640 -8.811 14.181 1.00 72.88 72 GLU A CA 1
ATOM 573 C C . GLU A 1 72 ? 22.344 -7.305 14.143 1.00 72.88 72 GLU A C 1
ATOM 575 O O . GLU A 1 72 ? 21.501 -6.843 13.376 1.00 72.88 72 GLU A O 1
ATOM 580 N N . GLU A 1 73 ? 23.043 -6.532 14.980 1.00 66.38 73 GLU A N 1
ATOM 581 C CA . GLU A 1 73 ? 22.798 -5.093 15.190 1.00 66.38 73 GLU A CA 1
ATOM 582 C C . GLU A 1 73 ? 23.072 -4.211 13.955 1.00 66.38 73 GLU A C 1
ATOM 584 O O . GLU A 1 73 ? 22.677 -3.046 13.943 1.00 66.38 73 GLU A O 1
ATOM 589 N N . ASP A 1 74 ? 23.691 -4.759 12.904 1.00 77.50 74 ASP A N 1
ATOM 590 C CA . ASP A 1 74 ? 24.090 -4.010 11.705 1.00 77.50 74 ASP A CA 1
ATOM 591 C C . ASP A 1 74 ? 23.084 -4.097 10.540 1.00 77.50 74 ASP A C 1
ATOM 593 O O . ASP A 1 74 ? 23.265 -3.409 9.536 1.00 77.50 74 ASP A O 1
ATOM 597 N N . SER A 1 75 ? 22.034 -4.926 10.632 1.00 83.81 75 SER A N 1
ATOM 598 C CA . SER A 1 75 ? 21.081 -5.133 9.526 1.00 83.81 75 SER A CA 1
ATOM 599 C C . SER A 1 75 ? 19.754 -4.409 9.753 1.00 83.81 75 SER A C 1
ATOM 601 O O . SER A 1 75 ? 19.013 -4.707 10.693 1.00 83.81 75 SER A O 1
ATOM 603 N N . SER A 1 76 ? 19.401 -3.493 8.850 1.00 89.00 76 SER A N 1
ATOM 604 C CA . SER A 1 76 ? 18.123 -2.775 8.861 1.00 89.00 76 SER A CA 1
ATOM 605 C C . SER A 1 76 ? 17.157 -3.297 7.793 1.00 89.00 76 SER A C 1
ATOM 607 O O . SER A 1 76 ? 17.559 -3.884 6.790 1.00 89.00 76 SER A O 1
ATOM 609 N N . LEU A 1 77 ? 15.850 -3.067 7.969 1.00 87.88 77 LEU A N 1
ATOM 610 C CA . LEU A 1 77 ? 14.831 -3.418 6.969 1.00 87.88 77 LEU A CA 1
ATOM 611 C C . LEU A 1 77 ? 15.105 -2.784 5.601 1.00 87.88 77 LEU A C 1
ATOM 613 O O . LEU A 1 77 ? 14.823 -3.409 4.579 1.00 87.88 77 LEU A O 1
ATOM 617 N N . GLY A 1 78 ? 15.655 -1.570 5.582 1.00 87.19 78 GLY A N 1
ATOM 618 C CA . GLY A 1 78 ? 16.021 -0.858 4.362 1.00 87.19 78 GLY A CA 1
ATOM 619 C C . GLY A 1 78 ? 17.044 -1.604 3.508 1.00 87.19 78 GLY A C 1
ATOM 620 O O . GLY A 1 78 ? 16.921 -1.585 2.285 1.00 87.19 78 GLY A O 1
ATOM 621 N N . ASP A 1 79 ? 17.973 -2.327 4.132 1.00 88.94 79 ASP A N 1
ATOM 622 C CA . ASP A 1 79 ? 19.052 -3.036 3.432 1.00 88.94 79 ASP A CA 1
ATOM 623 C C . ASP A 1 79 ? 18.540 -4.208 2.579 1.00 88.94 79 ASP A C 1
ATOM 625 O O . ASP A 1 79 ? 19.206 -4.649 1.643 1.00 88.94 79 ASP A O 1
ATOM 629 N N . PHE A 1 80 ? 17.322 -4.688 2.851 1.00 88.31 80 PHE A N 1
ATOM 630 C CA . PHE A 1 80 ? 16.686 -5.786 2.118 1.00 88.31 80 PHE A CA 1
ATOM 631 C C . PHE A 1 80 ? 15.737 -5.324 1.005 1.00 88.31 80 PHE A C 1
ATOM 633 O O . PHE A 1 80 ? 15.137 -6.160 0.322 1.00 88.31 80 PHE A O 1
ATOM 640 N N . ILE A 1 81 ? 15.555 -4.014 0.812 1.00 88.56 81 ILE A N 1
ATOM 641 C CA . ILE A 1 81 ? 14.665 -3.489 -0.226 1.00 88.56 81 ILE A CA 1
ATOM 642 C C . ILE A 1 81 ? 15.461 -3.255 -1.509 1.00 88.56 81 ILE A C 1
ATOM 644 O O . ILE A 1 81 ? 16.179 -2.270 -1.648 1.00 88.56 81 ILE A O 1
ATOM 648 N N . GLU A 1 82 ? 15.289 -4.153 -2.479 1.00 90.62 82 GLU A N 1
ATOM 649 C CA . GLU A 1 82 ? 15.869 -3.995 -3.813 1.00 90.62 82 GLU A CA 1
ATOM 650 C C . GLU A 1 82 ? 15.265 -2.799 -4.575 1.00 90.62 82 GLU A C 1
ATOM 652 O O . GLU A 1 82 ? 14.048 -2.570 -4.561 1.00 90.62 82 GLU A O 1
ATOM 657 N N . ASP A 1 83 ? 16.105 -2.066 -5.310 1.00 91.88 83 ASP A N 1
ATOM 658 C CA . ASP A 1 83 ? 15.632 -1.062 -6.263 1.00 91.88 83 ASP A CA 1
ATOM 659 C C . ASP A 1 83 ? 15.264 -1.722 -7.597 1.00 91.88 83 ASP A C 1
ATOM 661 O O . ASP A 1 83 ? 16.115 -2.062 -8.418 1.00 91.88 83 ASP A O 1
ATOM 665 N N . LYS A 1 84 ? 13.959 -1.861 -7.836 1.00 89.56 84 LYS A N 1
ATOM 666 C CA . LYS A 1 84 ? 13.409 -2.427 -9.078 1.00 89.56 84 LYS A CA 1
ATOM 667 C C . LYS A 1 84 ? 13.504 -1.493 -10.284 1.00 89.56 84 LYS A C 1
ATOM 669 O O . LYS A 1 84 ? 13.277 -1.944 -11.403 1.00 89.56 84 LYS A O 1
ATOM 674 N N . ASN A 1 85 ? 13.785 -0.209 -10.071 1.00 88.12 85 ASN A N 1
ATOM 675 C CA . ASN A 1 85 ? 13.936 0.770 -11.147 1.00 88.12 85 ASN A CA 1
ATOM 676 C C . ASN A 1 85 ? 15.394 0.923 -11.590 1.00 88.12 85 ASN A C 1
ATOM 678 O O . ASN A 1 85 ? 15.655 1.576 -12.604 1.00 88.12 85 ASN A O 1
ATOM 682 N N . ALA A 1 86 ? 16.340 0.344 -10.847 1.00 89.25 86 ALA A N 1
ATOM 683 C CA . ALA A 1 86 ? 17.744 0.378 -11.203 1.00 89.25 86 ALA A CA 1
ATOM 684 C C . ALA A 1 86 ? 17.956 -0.283 -12.573 1.00 89.25 86 ALA A C 1
ATOM 686 O O . ALA A 1 86 ? 17.542 -1.418 -12.824 1.00 89.25 86 ALA A O 1
ATOM 687 N N . ILE A 1 87 ? 18.614 0.441 -13.479 1.00 85.56 87 ILE A N 1
ATOM 688 C CA . ILE A 1 87 ? 18.939 -0.082 -14.804 1.00 85.56 87 ILE A CA 1
ATOM 689 C C . ILE A 1 87 ? 19.977 -1.185 -14.628 1.00 85.56 87 ILE A C 1
ATOM 691 O O . ILE A 1 87 ? 21.093 -0.932 -14.172 1.00 85.56 87 ILE A O 1
ATOM 695 N N . ASN A 1 88 ? 19.628 -2.404 -15.036 1.00 90.56 88 ASN A N 1
ATOM 696 C CA . ASN A 1 88 ? 20.572 -3.508 -15.026 1.00 90.56 88 ASN A CA 1
ATOM 697 C C . ASN A 1 88 ? 21.699 -3.231 -16.049 1.00 90.56 88 ASN A C 1
ATOM 699 O O . ASN A 1 88 ? 21.404 -3.047 -17.236 1.00 90.56 88 ASN A O 1
ATOM 703 N N . PRO A 1 89 ? 22.983 -3.210 -15.634 1.00 90.56 89 PRO A N 1
ATOM 704 C CA . PRO A 1 89 ? 24.102 -2.937 -16.536 1.00 90.56 89 PRO A CA 1
ATOM 705 C C . PRO A 1 89 ? 24.158 -3.875 -17.746 1.00 90.56 89 PRO A C 1
ATOM 707 O O . PRO A 1 89 ? 24.521 -3.443 -18.840 1.00 90.56 89 PRO A O 1
ATOM 710 N N . LEU A 1 90 ? 23.762 -5.140 -17.570 1.00 92.50 90 LEU A N 1
ATOM 711 C CA . LEU A 1 90 ? 23.715 -6.122 -18.650 1.00 92.50 90 LEU A CA 1
ATOM 712 C C . LEU A 1 90 ? 22.653 -5.752 -19.692 1.00 92.50 90 LEU A C 1
ATOM 714 O O . LEU A 1 90 ? 22.958 -5.691 -20.880 1.00 92.50 90 LEU A O 1
ATOM 718 N N . GLU A 1 91 ? 21.435 -5.441 -19.245 1.00 89.25 91 GLU A N 1
ATOM 719 C CA . GLU A 1 91 ? 20.341 -4.994 -20.120 1.00 89.25 91 GLU A CA 1
ATOM 720 C C . GLU A 1 91 ? 20.718 -3.707 -20.867 1.00 89.25 91 GLU A C 1
ATOM 722 O O . GLU A 1 91 ? 20.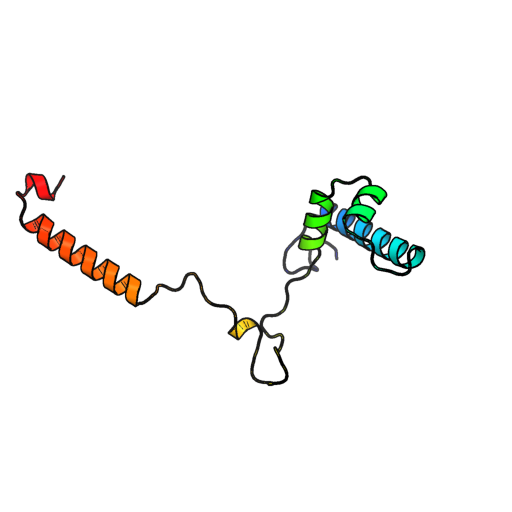483 -3.581 -22.069 1.00 89.25 91 GLU A O 1
ATOM 727 N N . SER A 1 92 ? 21.386 -2.772 -20.186 1.00 91.75 92 SER A N 1
ATOM 728 C CA . SER A 1 92 ? 21.880 -1.531 -20.794 1.00 91.75 92 SER A CA 1
ATOM 729 C C . SER A 1 92 ? 22.917 -1.787 -21.896 1.00 91.75 92 SER A C 1
ATOM 731 O O . SER A 1 92 ? 22.851 -1.190 -22.978 1.00 91.75 92 SER A O 1
ATOM 733 N N . ALA A 1 93 ? 23.855 -2.710 -21.660 1.00 9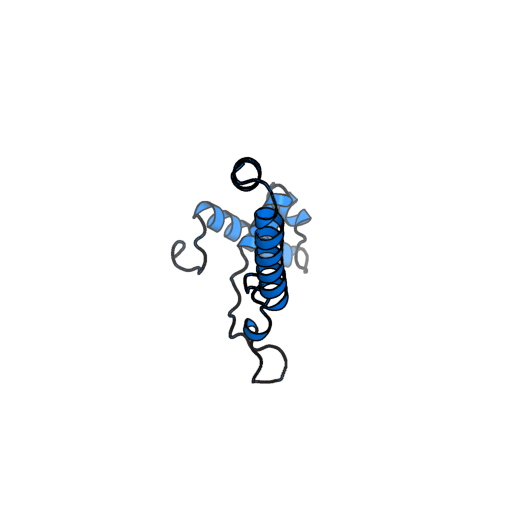3.75 93 ALA A N 1
ATOM 734 C CA . ALA A 1 93 ? 24.854 -3.104 -22.649 1.00 93.75 93 ALA A CA 1
ATOM 735 C C . ALA A 1 93 ? 24.210 -3.791 -23.863 1.00 93.75 93 ALA A C 1
ATOM 737 O O . ALA A 1 93 ? 24.545 -3.458 -25.001 1.00 93.75 93 ALA A O 1
ATOM 738 N N . ILE A 1 94 ? 23.246 -4.690 -23.634 1.00 94.06 94 ILE A N 1
ATOM 739 C CA . ILE A 1 94 ? 22.481 -5.357 -24.696 1.00 94.06 94 ILE A CA 1
ATOM 740 C C . ILE A 1 94 ? 21.719 -4.326 -25.530 1.00 94.06 94 ILE A C 1
ATOM 742 O O . ILE A 1 94 ? 21.809 -4.346 -26.756 1.00 94.06 94 ILE A O 1
ATOM 746 N N . HIS A 1 95 ? 21.016 -3.388 -24.892 1.00 92.75 95 HIS A N 1
ATOM 747 C CA . HIS A 1 95 ? 20.255 -2.360 -25.599 1.00 92.75 95 HIS A CA 1
ATOM 748 C C . HIS A 1 95 ? 21.162 -1.439 -26.431 1.00 92.75 95 HIS A C 1
ATOM 750 O O . HIS A 1 95 ? 20.837 -1.097 -27.570 1.00 92.75 95 HIS A O 1
ATOM 756 N N . SER A 1 96 ? 22.330 -1.082 -25.893 1.00 93.94 96 SER A N 1
ATOM 757 C CA . SER A 1 96 ? 23.330 -0.276 -26.600 1.00 93.94 96 SER A CA 1
ATOM 758 C C . SER A 1 96 ? 23.908 -1.019 -27.806 1.00 93.94 96 SER A C 1
ATOM 760 O O . SER A 1 96 ? 23.983 -0.457 -28.899 1.00 93.94 96 SER A O 1
ATOM 762 N N . ASN A 1 97 ? 24.254 -2.298 -27.637 1.00 95.00 97 ASN A N 1
ATOM 763 C CA . ASN A 1 97 ? 24.767 -3.140 -28.713 1.00 95.00 97 ASN A CA 1
ATOM 764 C C . ASN A 1 97 ? 23.716 -3.388 -29.807 1.00 95.00 97 ASN A C 1
ATOM 766 O O . ASN A 1 97 ? 24.034 -3.323 -30.997 1.00 95.00 97 ASN A O 1
ATOM 770 N N . LEU A 1 98 ? 22.459 -3.610 -29.410 1.00 94.62 98 LEU A N 1
ATOM 771 C CA . LEU A 1 98 ? 21.335 -3.730 -30.328 1.00 94.62 98 LEU A CA 1
ATOM 772 C C . LEU A 1 98 ? 21.213 -2.456 -31.157 1.00 94.62 98 LEU A C 1
ATOM 774 O O . LEU A 1 98 ? 21.275 -2.533 -32.376 1.00 94.62 98 LEU A O 1
ATOM 778 N N . LYS A 1 99 ? 21.139 -1.284 -30.514 1.00 94.06 99 LYS A N 1
ATOM 779 C CA . LYS A 1 99 ? 21.044 0.008 -31.205 1.00 94.06 99 LYS A CA 1
ATOM 780 C C . LYS A 1 99 ? 22.170 0.210 -32.222 1.00 94.06 99 LYS A C 1
ATOM 782 O O . LYS A 1 99 ? 21.904 0.650 -33.342 1.00 94.06 99 LYS A O 1
ATOM 787 N N . GLU A 1 100 ? 23.409 -0.111 -31.857 1.00 94.25 100 GLU A N 1
ATOM 788 C CA . GLU A 1 100 ? 24.558 0.005 -32.759 1.00 94.25 100 GLU A CA 1
ATOM 789 C C . GLU A 1 100 ? 24.434 -0.942 -33.960 1.00 94.25 100 GLU A C 1
ATOM 791 O O . GLU A 1 100 ? 24.627 -0.532 -35.105 1.00 94.25 100 GLU A O 1
ATOM 796 N N . THR A 1 101 ? 24.053 -2.195 -33.711 1.00 93.25 101 THR A N 1
ATOM 797 C CA . THR A 1 101 ? 23.881 -3.210 -34.755 1.00 93.25 101 THR A CA 1
ATOM 798 C C . THR A 1 101 ? 22.748 -2.839 -35.707 1.00 93.25 101 THR A C 1
ATOM 800 O O . THR A 1 101 ? 22.934 -2.897 -36.922 1.00 93.25 101 THR A O 1
ATOM 803 N N . THR A 1 102 ? 21.603 -2.387 -35.189 1.00 92.94 102 THR A N 1
ATOM 804 C CA . THR A 1 102 ? 20.478 -1.929 -36.013 1.00 92.94 102 THR A CA 1
ATOM 805 C C . THR A 1 102 ? 20.883 -0.733 -36.866 1.00 92.94 102 THR A C 1
ATOM 807 O O . THR A 1 102 ? 20.623 -0.734 -38.063 1.00 92.94 102 THR A O 1
ATOM 810 N N . THR A 1 103 ? 21.591 0.245 -36.290 1.00 91.31 103 THR A N 1
ATOM 811 C CA . THR A 1 103 ? 22.112 1.406 -37.037 1.00 91.31 103 THR A CA 1
ATOM 812 C C . THR A 1 103 ? 23.058 0.962 -38.156 1.00 91.31 103 THR A C 1
ATOM 814 O O . THR A 1 103 ? 22.956 1.436 -39.282 1.00 91.31 103 THR A O 1
ATOM 817 N N . ARG A 1 104 ? 23.946 -0.001 -37.879 1.00 92.12 104 ARG A N 1
ATOM 818 C CA . ARG A 1 104 ? 24.889 -0.540 -38.866 1.00 92.12 104 ARG A CA 1
ATOM 819 C C . ARG A 1 104 ? 24.185 -1.260 -40.015 1.00 92.12 104 ARG A C 1
ATOM 821 O O . ARG A 1 104 ? 24.594 -1.103 -41.158 1.00 92.12 104 ARG A O 1
ATOM 828 N N . ILE A 1 105 ? 23.151 -2.048 -39.719 1.00 91.62 105 ILE A N 1
ATOM 829 C CA . ILE A 1 105 ? 22.361 -2.756 -40.736 1.00 91.62 105 ILE A CA 1
ATOM 830 C C . ILE A 1 105 ? 21.553 -1.758 -41.572 1.00 91.62 105 ILE A C 1
ATOM 832 O O . ILE A 1 105 ? 21.566 -1.854 -42.796 1.00 91.62 105 ILE A O 1
ATOM 836 N N . LEU A 1 106 ? 20.903 -0.774 -40.945 1.00 90.38 106 LEU A N 1
ATOM 837 C CA . LEU A 1 106 ? 20.136 0.260 -41.647 1.00 90.38 106 LEU A CA 1
ATOM 838 C C . LEU A 1 106 ? 21.016 1.086 -42.596 1.00 90.38 106 LEU A C 1
ATOM 840 O O . LEU A 1 106 ? 20.594 1.355 -43.716 1.00 90.38 106 LEU A O 1
ATOM 844 N N . ALA A 1 107 ? 22.269 1.359 -42.220 1.00 88.81 107 ALA A N 1
ATOM 845 C CA . ALA A 1 107 ? 23.242 2.035 -43.080 1.00 88.81 107 ALA A CA 1
ATOM 846 C C . ALA A 1 107 ? 23.633 1.242 -44.350 1.00 88.81 107 ALA A C 1
ATOM 848 O O . ALA A 1 107 ? 24.283 1.790 -45.239 1.00 88.81 107 ALA A O 1
ATOM 849 N N . THR A 1 108 ? 23.279 -0.047 -44.453 1.00 90.12 108 THR A N 1
ATOM 850 C CA . THR A 1 108 ? 23.485 -0.836 -45.687 1.00 90.12 108 THR A CA 1
ATOM 851 C C . THR A 1 108 ? 22.337 -0.719 -46.688 1.00 90.12 108 THR A C 1
ATOM 853 O O . THR A 1 108 ? 22.482 -1.157 -47.831 1.00 90.12 108 THR A O 1
ATOM 856 N N . LEU A 1 109 ? 21.205 -0.139 -46.281 1.00 88.62 109 LEU A N 1
ATOM 857 C CA . LEU A 1 109 ? 20.046 0.069 -47.142 1.00 88.62 109 LEU A CA 1
ATOM 858 C C . LEU A 1 109 ? 20.223 1.316 -48.011 1.00 88.62 109 LEU A C 1
ATOM 860 O O . LEU A 1 109 ? 21.129 2.128 -47.819 1.00 88.62 109 LEU A O 1
ATOM 864 N N . THR A 1 110 ? 19.344 1.490 -48.997 1.00 88.50 110 THR A N 1
ATOM 865 C CA . THR A 1 110 ? 19.356 2.730 -49.777 1.00 88.50 110 THR A CA 1
ATOM 866 C C . THR A 1 110 ? 18.925 3.920 -48.902 1.00 88.50 110 THR A C 1
ATOM 868 O O . THR A 1 110 ? 18.113 3.747 -47.994 1.00 88.50 110 THR A O 1
ATOM 871 N N . PRO A 1 111 ? 19.354 5.166 -49.196 1.00 82.12 111 PRO A N 1
ATOM 872 C CA . PRO A 1 111 ? 19.024 6.340 -48.369 1.00 82.12 111 PRO A CA 1
ATOM 873 C C . PRO A 1 111 ? 17.520 6.601 -48.200 1.00 82.12 111 PRO A C 1
ATOM 875 O O . PRO A 1 111 ? 17.092 7.319 -47.298 1.00 82.12 111 PRO A O 1
ATOM 878 N N . ARG A 1 112 ? 16.705 6.064 -49.116 1.00 82.19 112 ARG A N 1
ATOM 879 C CA . ARG A 1 112 ? 15.247 6.149 -49.057 1.00 82.19 112 ARG A CA 1
ATOM 880 C C . ARG A 1 112 ? 14.644 5.071 -48.153 1.00 82.19 112 ARG A C 1
ATOM 882 O O . ARG A 1 112 ? 13.609 5.343 -47.565 1.00 82.19 112 ARG A O 1
ATOM 889 N N . GLU A 1 113 ? 15.264 3.900 -48.048 1.00 79.75 113 GLU A N 1
ATOM 890 C CA . GLU A 1 113 ? 14.831 2.789 -47.187 1.00 79.75 113 GLU A CA 1
ATOM 891 C C . GLU A 1 113 ? 15.340 2.938 -45.749 1.00 79.75 113 GLU A C 1
ATOM 893 O O . GLU A 1 113 ? 14.621 2.596 -44.825 1.00 79.75 113 GLU A O 1
ATOM 898 N N . GLU A 1 114 ? 16.533 3.501 -45.541 1.00 77.00 114 GLU A N 1
ATOM 899 C CA . GLU A 1 114 ? 17.080 3.791 -44.205 1.00 77.00 114 GLU A CA 1
ATOM 900 C C . GLU A 1 114 ? 16.262 4.853 -43.443 1.00 77.00 114 GLU A C 1
ATOM 902 O O . GLU A 1 114 ? 16.202 4.851 -42.215 1.00 77.00 114 GLU A O 1
ATOM 907 N N . ARG A 1 115 ? 15.645 5.793 -44.172 1.00 74.38 115 ARG A N 1
ATOM 908 C CA . ARG A 1 115 ? 14.960 6.968 -43.607 1.00 74.38 115 ARG A CA 1
ATOM 909 C C . ARG A 1 115 ? 13.455 6.772 -43.376 1.00 74.38 115 ARG A C 1
ATOM 911 O O . ARG A 1 115 ? 12.821 7.691 -42.854 1.00 74.38 115 ARG A O 1
ATOM 918 N N . VAL A 1 116 ? 12.885 5.661 -43.846 1.00 73.81 116 VAL A N 1
ATOM 919 C CA . VAL A 1 116 ? 11.453 5.305 -43.735 1.00 73.81 116 VAL A CA 1
ATOM 920 C C . VAL A 1 116 ? 11.251 4.411 -42.524 1.00 73.81 116 VAL A C 1
ATOM 922 O O . VAL A 1 116 ? 10.298 4.701 -41.770 1.00 73.81 116 VAL A O 1
#